Protein AF-A0A954YTV6-F1 (afdb_monomer_lite)

pLDDT: mean 88.51, std 9.91, range [59.66, 96.44]

Sequence (90 aa):
MNTEIMRRHFEKMGARLKIKRGVEQPRFASPRSIAVDIRRDRDGEYFQINVEPGAVELHVEDVRPKDRHLLLLARLTKEDRKDKFLCGHD

Secondary structure (DSSP, 8-state):
--HHHHHHHHHHTT--EEEEES----TTSPP-SEEEEEEEETTEEEEEEEE-TTTEEEEEEEEETTTTEEEEEEEETTTTEEEEEEEE--

Radius of gyration: 13.09 Å; chains: 1; bounding box: 28×30×36 Å

Foldseek 3Di:
DPVVVVQVLLVLLVAGEDEAEADDDDPPDDDDQWDWDWDADPVGIHIYIYGHPPQWDKDWPDGDNVQSWTWIWIQGNVPSDIDIDIDHDD

Structure (mmCIF, N/CA/C/O backbone):
data_AF-A0A954YTV6-F1
#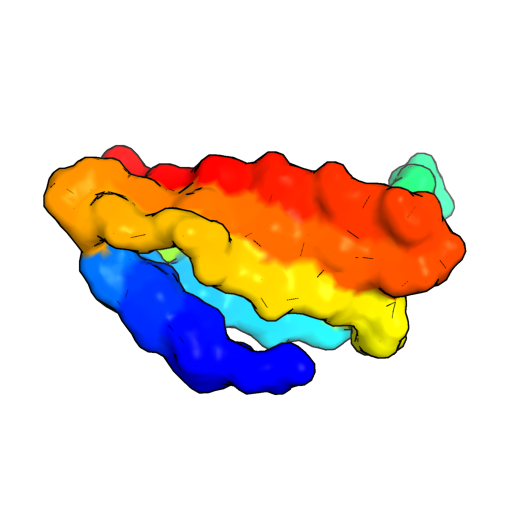
_entry.id   AF-A0A954YTV6-F1
#
loop_
_atom_site.group_PDB
_atom_site.id
_atom_site.type_symbol
_atom_site.label_atom_id
_atom_site.label_alt_id
_atom_site.label_comp_id
_atom_site.label_asym_id
_atom_site.label_entity_id
_atom_site.label_seq_id
_atom_site.pdbx_PDB_ins_code
_atom_site.Cartn_x
_atom_site.Cartn_y
_atom_site.Cartn_z
_atom_site.occupancy
_atom_site.B_iso_or_equiv
_atom_site.auth_seq_id
_atom_site.auth_comp_id
_atom_site.auth_asym_id
_atom_site.auth_atom_id
_atom_site.pdbx_PDB_model_num
ATOM 1 N N . MET A 1 1 ? 7.328 8.600 -5.090 1.00 62.62 1 MET A N 1
ATOM 2 C CA . MET A 1 1 ? 6.477 7.895 -4.103 1.00 62.62 1 MET A CA 1
ATOM 3 C C . MET A 1 1 ? 6.747 8.443 -2.709 1.00 62.62 1 MET A C 1
ATOM 5 O O . MET A 1 1 ? 7.879 8.348 -2.252 1.00 62.62 1 MET A O 1
ATOM 9 N N . ASN A 1 2 ? 5.746 9.029 -2.046 1.00 81.69 2 ASN A N 1
ATOM 10 C CA . ASN A 1 2 ? 5.882 9.480 -0.659 1.00 81.69 2 ASN A CA 1
ATOM 11 C C . ASN A 1 2 ? 5.332 8.400 0.289 1.00 81.69 2 ASN A C 1
ATOM 13 O O . ASN A 1 2 ? 4.130 8.326 0.546 1.00 81.69 2 ASN A O 1
ATOM 17 N N . THR A 1 3 ? 6.226 7.534 0.769 1.00 84.69 3 THR A N 1
ATOM 18 C CA . THR A 1 3 ? 5.896 6.400 1.649 1.00 84.69 3 THR A CA 1
ATOM 19 C C . THR A 1 3 ? 5.211 6.839 2.943 1.00 84.69 3 THR A C 1
ATOM 21 O O . THR A 1 3 ? 4.362 6.114 3.457 1.00 84.69 3 THR A O 1
ATOM 24 N N . GLU A 1 4 ? 5.538 8.022 3.465 1.00 88.88 4 GLU A N 1
ATOM 25 C CA . GLU A 1 4 ? 4.943 8.520 4.704 1.00 88.88 4 GLU A CA 1
ATOM 26 C C . GLU A 1 4 ? 3.469 8.888 4.514 1.00 88.88 4 GLU A C 1
ATOM 28 O O . GLU A 1 4 ? 2.624 8.499 5.318 1.00 88.88 4 GLU A O 1
ATOM 33 N N . ILE A 1 5 ? 3.134 9.544 3.398 1.00 91.56 5 ILE A N 1
ATOM 34 C CA . ILE A 1 5 ? 1.737 9.836 3.050 1.00 91.56 5 ILE A CA 1
ATOM 35 C C . ILE A 1 5 ? 0.942 8.536 2.905 1.00 91.56 5 ILE A C 1
ATOM 37 O O . ILE A 1 5 ? -0.177 8.449 3.408 1.00 91.56 5 ILE A O 1
ATOM 41 N N . MET A 1 6 ? 1.505 7.510 2.261 1.00 92.12 6 MET A N 1
ATOM 42 C CA . MET A 1 6 ? 0.832 6.211 2.131 1.00 92.12 6 MET A CA 1
ATOM 43 C C . MET A 1 6 ? 0.561 5.581 3.498 1.00 92.12 6 MET A C 1
ATOM 45 O O . MET A 1 6 ? -0.567 5.175 3.766 1.00 92.12 6 MET A O 1
ATOM 49 N N . ARG A 1 7 ? 1.558 5.563 4.393 1.00 94.38 7 ARG A N 1
ATOM 50 C CA . ARG A 1 7 ? 1.384 5.032 5.753 1.00 94.38 7 ARG A CA 1
ATOM 51 C C . ARG A 1 7 ? 0.257 5.733 6.498 1.00 94.38 7 ARG A C 1
ATOM 53 O O . ARG A 1 7 ? -0.596 5.045 7.040 1.00 94.38 7 ARG A O 1
ATOM 60 N N . ARG A 1 8 ? 0.179 7.066 6.425 1.00 95.00 8 ARG A N 1
ATOM 61 C CA . ARG A 1 8 ? -0.906 7.828 7.064 1.00 95.00 8 ARG A CA 1
ATOM 62 C C . ARG A 1 8 ? -2.296 7.449 6.541 1.00 95.00 8 ARG A C 1
ATOM 64 O O . ARG A 1 8 ? -3.252 7.476 7.305 1.00 95.00 8 ARG A O 1
ATOM 71 N N . HIS A 1 9 ? -2.442 7.098 5.261 1.00 94.81 9 HIS A N 1
ATOM 72 C CA . HIS A 1 9 ? -3.732 6.642 4.722 1.00 94.81 9 HIS A CA 1
ATOM 73 C C . HIS A 1 9 ? -4.125 5.256 5.242 1.00 94.81 9 HIS A C 1
ATOM 75 O O . HIS A 1 9 ? -5.282 5.055 5.600 1.00 94.81 9 HIS A O 1
ATOM 81 N N . PHE A 1 10 ? -3.171 4.329 5.342 1.00 95.62 10 PHE A N 1
ATOM 82 C CA . PHE A 1 10 ? -3.417 3.021 5.955 1.00 95.62 10 PHE A CA 1
ATOM 83 C C . PHE A 1 10 ? -3.707 3.151 7.458 1.00 95.62 10 PHE A C 1
ATOM 85 O O . PHE A 1 10 ? -4.639 2.536 7.962 1.00 95.62 10 PHE A O 1
ATOM 92 N N . GLU A 1 11 ? -2.998 4.028 8.167 1.00 95.19 11 GLU A N 1
ATOM 93 C CA . GLU A 1 11 ? -3.251 4.292 9.588 1.00 95.19 11 GLU A CA 1
ATOM 94 C C . GLU A 1 11 ? -4.663 4.861 9.815 1.00 95.19 11 GLU A C 1
ATOM 96 O O . GLU A 1 11 ? -5.329 4.473 10.772 1.00 95.19 11 GLU A O 1
ATOM 101 N N . LYS A 1 12 ? -5.181 5.696 8.898 1.00 94.88 12 LYS A N 1
ATOM 102 C CA . LYS A 1 12 ? -6.570 6.195 8.952 1.00 94.88 12 LYS A CA 1
ATOM 103 C C . LYS A 1 12 ? -7.625 5.086 8.883 1.00 94.88 12 LYS A C 1
ATOM 105 O O . LYS A 1 12 ? -8.681 5.255 9.479 1.00 94.88 12 LYS A O 1
ATOM 110 N N . MET A 1 13 ? -7.372 3.987 8.170 1.00 94.12 13 MET A N 1
ATOM 111 C CA . MET A 1 13 ? -8.263 2.811 8.143 1.00 94.12 13 MET A CA 1
ATOM 112 C C . MET A 1 13 ? -7.925 1.779 9.237 1.00 94.12 13 MET A C 1
ATOM 114 O O . MET A 1 13 ? -8.439 0.664 9.216 1.00 94.12 13 MET A O 1
ATOM 118 N N . GLY A 1 14 ? -7.049 2.132 10.184 1.00 94.06 14 GLY A N 1
ATOM 119 C CA . GLY A 1 14 ? -6.662 1.275 11.303 1.00 94.06 14 GLY A CA 1
ATOM 120 C C . GLY A 1 14 ? -5.644 0.188 10.957 1.00 94.06 14 GLY A C 1
ATOM 121 O O . GLY A 1 14 ? -5.475 -0.735 11.745 1.00 94.06 14 GLY A O 1
ATOM 122 N N . ALA A 1 15 ? -4.959 0.272 9.812 1.00 95.38 15 ALA A N 1
ATOM 123 C CA . ALA A 1 15 ? -3.974 -0.722 9.401 1.00 95.38 15 ALA A CA 1
ATOM 124 C C . ALA A 1 15 ? -2.543 -0.182 9.358 1.00 95.38 15 ALA A C 1
ATOM 126 O O . ALA A 1 15 ? -2.273 0.995 9.127 1.00 95.38 15 ALA A O 1
ATOM 127 N N . ARG A 1 16 ? -1.592 -1.099 9.531 1.00 95.81 16 ARG A N 1
ATOM 128 C CA . ARG A 1 16 ? -0.159 -0.829 9.403 1.00 95.81 16 ARG A CA 1
ATOM 129 C C . ARG A 1 16 ? 0.297 -1.108 7.973 1.00 95.81 16 ARG A C 1
ATOM 131 O O . ARG A 1 16 ? -0.141 -2.079 7.361 1.00 95.81 16 ARG A O 1
ATOM 138 N N . LEU A 1 17 ? 1.233 -0.303 7.468 1.00 95.62 17 LEU A N 1
ATOM 139 C CA . LEU A 1 17 ? 1.830 -0.471 6.140 1.00 95.62 17 LEU A CA 1
ATOM 140 C C . LEU A 1 17 ? 3.360 -0.533 6.213 1.00 95.62 17 LEU A C 1
ATOM 142 O O . LEU A 1 17 ? 4.009 0.314 6.835 1.00 95.62 17 LEU A O 1
ATOM 146 N N . LYS A 1 18 ? 3.943 -1.490 5.487 1.00 95.06 18 LYS A N 1
ATOM 147 C CA . LYS A 1 18 ? 5.370 -1.537 5.152 1.00 95.06 18 LYS A CA 1
ATOM 148 C C . LYS A 1 18 ? 5.537 -1.606 3.638 1.00 95.06 18 LYS A C 1
ATOM 150 O O . LYS A 1 18 ? 4.960 -2.471 2.991 1.00 95.06 18 LYS A O 1
ATOM 155 N N . ILE A 1 19 ? 6.364 -0.722 3.085 1.00 92.12 19 ILE A N 1
ATOM 156 C CA . ILE A 1 19 ? 6.732 -0.757 1.667 1.00 92.12 19 ILE A CA 1
ATOM 157 C C . ILE A 1 19 ? 8.175 -1.241 1.554 1.00 92.12 19 ILE A C 1
ATOM 159 O O . ILE A 1 19 ? 9.065 -0.667 2.184 1.00 92.12 19 ILE A O 1
ATOM 163 N N . LYS A 1 20 ? 8.409 -2.281 0.756 1.00 91.12 20 LYS A N 1
ATOM 164 C CA . LYS A 1 20 ? 9.743 -2.793 0.442 1.00 91.12 20 LYS A CA 1
ATOM 165 C C . LYS A 1 20 ? 10.091 -2.518 -1.015 1.00 91.12 20 LYS A C 1
ATOM 167 O O . LYS A 1 20 ? 9.236 -2.517 -1.900 1.00 91.12 20 LYS A O 1
ATOM 172 N N . ARG A 1 21 ? 11.380 -2.269 -1.239 1.00 84.94 21 ARG A N 1
ATOM 173 C CA . ARG A 1 21 ? 11.960 -2.123 -2.573 1.00 84.94 21 ARG A CA 1
ATOM 174 C C . ARG A 1 21 ? 12.421 -3.493 -3.046 1.00 84.94 21 ARG A C 1
ATOM 176 O O . ARG A 1 21 ? 13.184 -4.144 -2.340 1.00 84.94 21 ARG A O 1
ATOM 183 N N . GLY A 1 22 ? 11.989 -3.873 -4.239 1.00 78.94 22 GLY A N 1
ATOM 184 C CA . GLY A 1 22 ? 12.236 -5.189 -4.807 1.00 78.94 22 GLY A CA 1
ATOM 185 C C . GLY A 1 22 ? 11.056 -6.119 -4.563 1.00 78.94 22 GLY A C 1
ATOM 186 O O . GLY A 1 22 ? 10.482 -6.160 -3.476 1.00 78.94 22 GLY A O 1
ATOM 187 N N . VAL A 1 23 ? 10.691 -6.854 -5.606 1.00 67.69 23 VAL A N 1
ATOM 188 C CA . VAL A 1 23 ? 9.707 -7.927 -5.519 1.00 67.69 23 VAL A CA 1
ATOM 189 C C . VAL A 1 23 ? 10.505 -9.220 -5.411 1.00 67.69 23 VAL A C 1
ATOM 191 O O . VAL A 1 23 ? 11.150 -9.627 -6.374 1.00 67.69 23 VAL A O 1
ATOM 194 N N . GLU A 1 24 ? 10.526 -9.834 -4.225 1.00 65.38 24 GLU A N 1
ATOM 195 C CA . GLU A 1 24 ? 11.089 -11.177 -4.063 1.00 65.38 24 GLU A CA 1
ATOM 196 C C . GLU A 1 24 ? 10.169 -12.159 -4.788 1.00 65.38 24 GLU A C 1
ATOM 198 O O . GLU A 1 24 ? 9.009 -12.326 -4.412 1.00 65.38 24 GLU A O 1
ATOM 203 N N . GLN A 1 25 ? 10.668 -12.769 -5.864 1.00 64.38 25 GLN A N 1
ATOM 204 C CA . GLN A 1 25 ? 9.883 -13.670 -6.702 1.00 64.38 25 GLN A CA 1
ATOM 205 C C . GLN A 1 25 ? 10.525 -15.056 -6.750 1.00 64.38 25 GLN A C 1
ATOM 207 O O . GLN A 1 25 ? 11.745 -15.162 -6.911 1.00 64.38 25 GLN A O 1
ATOM 212 N N . PRO A 1 26 ? 9.728 -16.134 -6.638 1.00 61.72 26 PRO A N 1
ATOM 213 C CA . PRO A 1 26 ? 10.197 -17.474 -6.961 1.00 61.72 26 PRO A CA 1
ATOM 214 C C . PRO A 1 26 ? 10.761 -17.501 -8.386 1.00 61.72 26 PRO A C 1
ATOM 216 O O . PRO A 1 26 ? 10.175 -16.897 -9.281 1.00 61.72 26 PRO A O 1
ATOM 219 N N . ARG A 1 27 ? 11.845 -18.254 -8.626 1.00 59.66 27 ARG A N 1
ATOM 220 C CA . ARG A 1 27 ? 12.497 -18.343 -9.954 1.00 59.66 27 ARG A CA 1
ATOM 221 C C . ARG A 1 27 ? 11.554 -18.735 -11.104 1.00 59.66 27 ARG A C 1
ATOM 223 O O . ARG A 1 27 ? 11.894 -18.500 -12.255 1.00 59.66 27 ARG A O 1
ATOM 230 N N . PHE A 1 28 ? 10.406 -19.342 -10.795 1.00 63.16 28 PHE A N 1
ATOM 231 C CA . PHE A 1 28 ? 9.412 -19.818 -11.762 1.00 63.16 28 PHE A CA 1
ATOM 232 C C . PHE A 1 28 ? 8.137 -18.962 -11.828 1.00 63.16 28 PHE A C 1
ATOM 234 O O . PHE A 1 28 ? 7.207 -19.316 -12.546 1.00 63.16 28 PHE A O 1
ATOM 241 N N . ALA A 1 29 ? 8.053 -17.864 -11.073 1.00 64.19 29 ALA A N 1
ATOM 242 C CA . ALA A 1 29 ? 6.919 -16.950 -11.156 1.00 64.19 29 ALA A CA 1
ATOM 243 C C . ALA A 1 29 ? 7.118 -15.944 -12.299 1.00 64.19 29 ALA A C 1
ATOM 245 O O . ALA A 1 29 ? 8.236 -15.503 -12.565 1.00 64.19 29 ALA A O 1
ATOM 246 N N . SER A 1 30 ? 6.025 -15.557 -12.960 1.00 66.19 30 SER A N 1
ATOM 247 C CA . SER A 1 30 ? 6.049 -14.449 -13.917 1.00 66.19 30 SER A CA 1
ATOM 248 C C . SER A 1 30 ? 6.491 -13.159 -13.214 1.00 66.19 30 SER A C 1
ATOM 250 O O . SER A 1 30 ? 5.943 -12.878 -12.144 1.00 66.19 30 SER A O 1
ATOM 252 N N . PRO A 1 31 ? 7.403 -12.362 -13.810 1.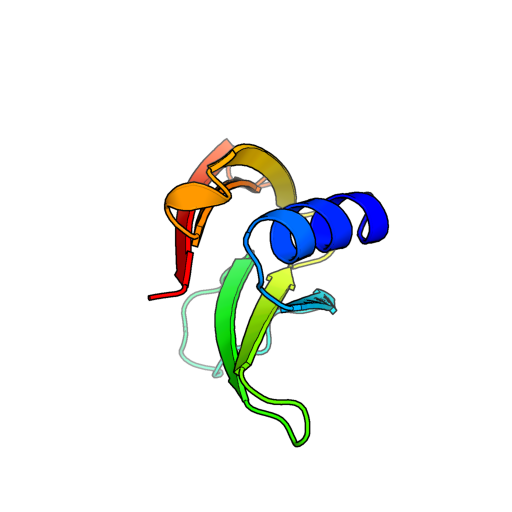00 68.38 31 PRO A N 1
ATOM 253 C CA . PRO A 1 31 ? 7.856 -11.095 -13.249 1.00 68.38 31 PRO A CA 1
ATOM 254 C C . PRO A 1 31 ? 6.676 -10.190 -12.881 1.00 68.38 31 PRO A C 1
ATOM 256 O O . PRO A 1 31 ? 5.896 -9.794 -13.744 1.00 68.38 31 PRO A O 1
ATOM 259 N N . ARG A 1 32 ? 6.531 -9.863 -11.596 1.00 79.12 32 ARG A N 1
ATOM 260 C CA . ARG A 1 32 ? 5.587 -8.855 -11.103 1.00 79.12 32 ARG A CA 1
ATOM 261 C C . ARG A 1 32 ? 6.312 -7.583 -10.689 1.00 79.12 32 ARG A C 1
ATOM 263 O O . ARG A 1 32 ? 7.232 -7.626 -9.877 1.00 79.12 32 ARG A O 1
ATOM 270 N N . SER A 1 33 ? 5.834 -6.454 -11.193 1.00 86.81 33 SER A N 1
ATOM 271 C CA . SER A 1 33 ? 6.315 -5.114 -10.835 1.00 86.81 33 SER A CA 1
ATOM 272 C C . SER A 1 33 ? 5.793 -4.662 -9.457 1.00 86.81 33 SER A C 1
ATOM 274 O O . SER A 1 33 ? 6.393 -3.806 -8.807 1.00 86.81 33 SER A O 1
ATOM 276 N N . ILE A 1 34 ? 4.698 -5.271 -8.977 1.00 90.38 34 ILE A N 1
ATOM 277 C CA . ILE A 1 34 ? 4.083 -5.026 -7.665 1.00 90.38 34 ILE A CA 1
ATOM 278 C C . ILE A 1 34 ? 3.536 -6.317 -7.036 1.00 90.38 34 ILE A C 1
ATOM 280 O O . ILE A 1 34 ? 2.980 -7.172 -7.727 1.00 90.38 34 ILE A O 1
ATOM 284 N N . ALA A 1 35 ? 3.645 -6.432 -5.712 1.00 90.69 35 ALA A N 1
ATOM 285 C CA . ALA A 1 35 ? 2.896 -7.390 -4.903 1.00 90.69 35 ALA A CA 1
ATOM 286 C C . ALA A 1 35 ? 2.342 -6.711 -3.642 1.00 90.69 35 ALA A C 1
ATOM 288 O O . ALA A 1 35 ? 3.030 -5.900 -3.020 1.00 90.69 35 ALA A O 1
ATOM 289 N N . VAL A 1 36 ? 1.105 -7.050 -3.275 1.00 91.62 36 VAL A N 1
ATOM 290 C CA . VAL A 1 36 ? 0.436 -6.590 -2.053 1.00 91.62 36 VAL A CA 1
ATOM 291 C C . VAL A 1 36 ? 0.062 -7.825 -1.244 1.00 91.62 36 VAL A C 1
ATOM 293 O O . VAL A 1 36 ? -0.720 -8.646 -1.710 1.00 91.62 36 VAL A O 1
ATOM 296 N N . ASP A 1 37 ? 0.621 -7.944 -0.044 1.00 92.25 37 ASP A N 1
ATOM 297 C CA . ASP A 1 37 ? 0.416 -9.077 0.857 1.00 92.25 37 ASP A CA 1
ATOM 298 C C . ASP A 1 37 ? -0.036 -8.592 2.237 1.00 92.25 37 ASP A C 1
ATOM 300 O O . ASP A 1 37 ? 0.338 -7.502 2.673 1.00 92.25 37 ASP A O 1
ATOM 304 N N . ILE A 1 38 ? -0.755 -9.436 2.975 1.00 93.12 38 ILE A N 1
ATOM 305 C CA . ILE A 1 38 ? -0.938 -9.271 4.422 1.00 93.12 38 ILE A CA 1
ATOM 306 C C . ILE A 1 38 ? 0.102 -10.144 5.118 1.00 93.12 38 ILE A C 1
ATOM 308 O O . ILE A 1 38 ? 0.256 -11.330 4.826 1.00 93.12 38 ILE A O 1
ATOM 312 N N . ARG A 1 39 ? 0.873 -9.543 6.019 1.00 94.88 39 ARG A N 1
ATOM 313 C CA . ARG A 1 39 ? 1.924 -10.213 6.787 1.00 94.88 39 ARG A CA 1
ATOM 314 C C . ARG A 1 39 ? 1.708 -9.942 8.268 1.00 94.88 39 ARG A C 1
ATOM 316 O O . ARG A 1 39 ? 1.050 -8.981 8.644 1.00 94.88 39 ARG A O 1
ATOM 323 N N . ARG A 1 40 ? 2.302 -10.777 9.116 1.00 95.88 40 ARG A N 1
ATOM 324 C CA . ARG A 1 40 ? 2.237 -10.645 10.573 1.00 95.88 40 ARG A CA 1
ATOM 325 C C . ARG A 1 40 ? 3.636 -10.506 11.152 1.00 95.88 40 ARG A C 1
ATOM 327 O O . ARG A 1 40 ? 4.566 -11.175 10.704 1.00 95.88 40 ARG A O 1
ATOM 334 N N . ASP A 1 41 ? 3.789 -9.614 12.118 1.00 95.31 41 ASP A N 1
ATOM 335 C CA . ASP A 1 41 ? 4.962 -9.530 12.985 1.00 95.31 41 ASP A CA 1
ATOM 336 C C . ASP A 1 41 ? 4.530 -9.502 14.459 1.00 95.31 41 ASP A C 1
ATOM 338 O O . ASP A 1 41 ? 3.366 -9.753 14.782 1.00 95.31 41 ASP A O 1
ATOM 342 N N . ARG A 1 42 ? 5.474 -9.230 15.366 1.00 96.19 42 ARG A N 1
ATOM 343 C CA . ARG A 1 42 ? 5.209 -9.153 16.811 1.00 96.19 42 ARG A CA 1
ATOM 344 C C . ARG A 1 42 ? 4.172 -8.089 17.197 1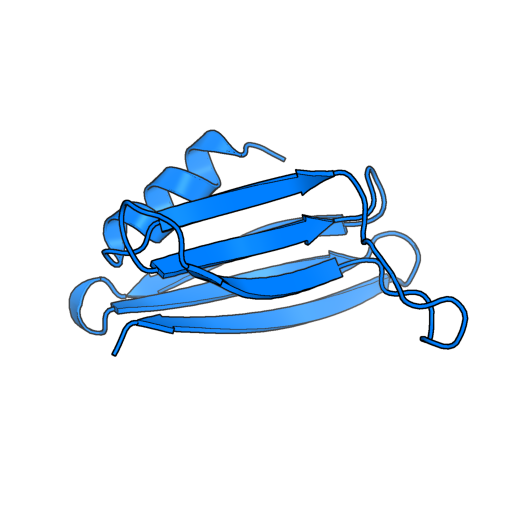.00 96.19 42 ARG A C 1
ATOM 346 O O . ARG A 1 42 ? 3.553 -8.221 18.242 1.00 96.19 42 ARG A O 1
ATOM 353 N N . ASP A 1 43 ? 3.975 -7.075 16.357 1.00 93.81 43 ASP A N 1
ATOM 354 C CA . ASP A 1 43 ? 3.067 -5.951 16.599 1.00 93.81 43 ASP A CA 1
ATOM 355 C C . ASP A 1 43 ? 1.714 -6.155 15.871 1.00 93.81 43 ASP A C 1
ATOM 357 O O . ASP A 1 43 ? 0.928 -5.219 15.722 1.00 93.81 43 ASP A O 1
ATOM 361 N N . GLY A 1 44 ? 1.455 -7.360 15.343 1.00 94.31 44 GLY A N 1
ATOM 362 C CA . GLY A 1 44 ? 0.212 -7.721 14.657 1.00 94.31 44 GLY A CA 1
ATOM 363 C C . GLY A 1 44 ? 0.318 -7.768 13.131 1.00 94.31 44 GLY A C 1
ATOM 364 O O . GLY A 1 44 ? 1.401 -7.923 12.558 1.00 94.31 44 GLY A O 1
ATOM 365 N N . GLU A 1 45 ? -0.834 -7.686 12.469 1.00 95.25 45 GLU A N 1
ATOM 366 C CA . GLU A 1 45 ? -0.935 -7.720 11.009 1.00 95.25 45 GLU A CA 1
ATOM 367 C C . GLU A 1 45 ? -0.575 -6.374 10.372 1.00 95.25 45 GLU A C 1
ATOM 369 O O . GLU A 1 45 ? -0.766 -5.300 10.948 1.00 95.25 45 GLU A O 1
ATOM 374 N N . TYR A 1 46 ? -0.017 -6.437 9.168 1.00 95.81 46 TYR A N 1
ATOM 375 C CA . TYR A 1 46 ? 0.318 -5.277 8.361 1.00 95.81 46 TYR A CA 1
ATOM 376 C C . TYR A 1 46 ? 0.240 -5.609 6.873 1.00 95.81 46 TYR A C 1
ATOM 378 O O . TYR A 1 46 ? 0.556 -6.718 6.439 1.00 95.81 46 TYR A O 1
ATOM 386 N N . PHE A 1 47 ? -0.102 -4.603 6.077 1.00 95.88 47 PHE A N 1
ATOM 387 C CA . PHE A 1 47 ? 0.046 -4.657 4.632 1.00 95.88 47 PHE A CA 1
ATOM 388 C C . PHE A 1 47 ? 1.523 -4.523 4.270 1.00 95.88 47 PHE A C 1
ATOM 390 O O . PHE A 1 47 ? 2.203 -3.583 4.693 1.00 95.88 47 PHE A O 1
ATOM 397 N N . GLN A 1 48 ? 2.028 -5.457 3.475 1.00 95.44 48 GLN A N 1
ATOM 398 C CA . GLN A 1 48 ? 3.329 -5.375 2.838 1.00 95.44 48 GLN A CA 1
ATOM 399 C C . GLN A 1 48 ? 3.130 -5.100 1.350 1.00 95.44 48 GLN A C 1
ATOM 401 O O . GLN A 1 48 ? 2.533 -5.910 0.649 1.00 95.44 48 GLN A O 1
ATOM 406 N N . ILE A 1 49 ? 3.667 -3.982 0.866 1.00 93.62 49 ILE A N 1
ATOM 407 C CA . ILE A 1 49 ? 3.712 -3.684 -0.565 1.00 93.62 49 ILE A CA 1
ATOM 408 C C . ILE A 1 49 ? 5.157 -3.816 -1.033 1.00 93.62 49 ILE A C 1
ATOM 410 O O . ILE A 1 49 ? 6.034 -3.079 -0.580 1.00 93.62 49 ILE A O 1
ATOM 414 N N . ASN A 1 50 ? 5.400 -4.746 -1.946 1.00 92.12 50 ASN A N 1
ATOM 415 C CA . ASN A 1 50 ? 6.674 -4.893 -2.634 1.00 92.12 50 ASN A CA 1
ATOM 416 C C . ASN A 1 50 ? 6.552 -4.225 -4.004 1.00 92.12 50 ASN A C 1
ATOM 418 O O . ASN A 1 50 ? 5.646 -4.563 -4.764 1.00 92.12 50 ASN A O 1
ATOM 422 N N . VAL A 1 51 ? 7.446 -3.289 -4.322 1.00 90.38 51 VAL A N 1
ATOM 423 C CA . VAL A 1 51 ? 7.463 -2.609 -5.628 1.00 90.38 51 VAL A CA 1
ATOM 424 C C . VAL A 1 51 ? 8.832 -2.705 -6.282 1.00 90.38 51 VAL A C 1
ATOM 426 O O . VAL A 1 51 ? 9.863 -2.547 -5.619 1.00 90.38 51 VAL A O 1
ATOM 429 N N . GLU A 1 52 ? 8.850 -2.912 -7.596 1.00 88.38 52 GLU A N 1
ATOM 430 C CA . GLU A 1 52 ? 10.044 -2.695 -8.405 1.00 88.38 52 GLU A CA 1
ATOM 431 C C . GLU A 1 52 ? 10.321 -1.176 -8.488 1.00 88.38 52 GLU A C 1
ATOM 433 O O . GLU A 1 52 ? 9.460 -0.405 -8.932 1.00 88.38 52 GLU A O 1
ATOM 438 N N . PRO A 1 53 ? 11.501 -0.702 -8.040 1.00 82.94 53 PRO A N 1
ATOM 439 C CA . PRO A 1 53 ? 11.827 0.721 -8.061 1.00 82.94 53 PRO A CA 1
ATOM 440 C C . PRO A 1 53 ? 11.737 1.320 -9.470 1.00 82.94 53 PRO A C 1
ATOM 442 O O . PRO A 1 53 ? 12.337 0.811 -10.410 1.00 82.94 53 PRO A O 1
ATOM 445 N N . GLY A 1 54 ? 10.997 2.424 -9.610 1.00 84.94 54 GLY A N 1
ATOM 446 C CA . GLY A 1 54 ? 10.843 3.146 -10.880 1.00 84.94 54 GLY A CA 1
ATOM 447 C C . GLY A 1 54 ? 9.855 2.524 -11.876 1.00 84.94 54 GLY A C 1
ATOM 448 O O . GLY A 1 54 ? 9.519 3.175 -12.860 1.00 84.94 54 GLY A O 1
ATOM 449 N N . ALA A 1 55 ? 9.353 1.312 -11.620 1.00 88.12 55 ALA A N 1
ATOM 450 C CA . ALA A 1 55 ? 8.376 0.649 -12.488 1.00 88.12 55 ALA A CA 1
ATOM 451 C C . ALA A 1 55 ? 6.919 0.865 -12.048 1.00 88.12 55 ALA A C 1
ATOM 453 O O . ALA A 1 55 ? 6.001 0.581 -12.816 1.00 88.12 55 ALA A O 1
ATOM 454 N N . VAL A 1 56 ? 6.694 1.336 -10.814 1.00 90.81 56 VAL A N 1
ATOM 455 C CA . VAL A 1 56 ? 5.352 1.467 -10.233 1.00 90.81 56 VAL A CA 1
ATOM 456 C C . VAL A 1 56 ? 5.170 2.794 -9.507 1.00 90.81 56 VAL A C 1
ATOM 458 O O . VAL A 1 56 ? 5.962 3.162 -8.635 1.00 90.81 56 VAL A O 1
ATOM 461 N N . GLU A 1 57 ? 4.073 3.477 -9.821 1.00 91.56 57 GLU A N 1
ATOM 462 C CA . GLU A 1 57 ? 3.569 4.638 -9.091 1.00 91.56 57 GLU A CA 1
ATOM 463 C C . GLU A 1 57 ? 2.326 4.245 -8.289 1.00 91.56 57 GLU A C 1
ATOM 465 O O . GLU A 1 57 ? 1.353 3.727 -8.839 1.00 91.56 57 GLU A O 1
ATOM 470 N N . LEU A 1 58 ? 2.362 4.475 -6.974 1.00 92.38 58 LEU A N 1
ATOM 471 C CA . LEU A 1 58 ? 1.258 4.162 -6.067 1.00 92.38 58 LEU A CA 1
ATOM 472 C C . LEU A 1 58 ? 0.439 5.409 -5.740 1.00 92.38 58 LEU A C 1
ATOM 474 O O . LEU A 1 58 ? 0.998 6.441 -5.360 1.00 92.38 58 LEU A O 1
ATOM 478 N N . HIS A 1 59 ? -0.881 5.264 -5.796 1.00 93.81 59 HIS A N 1
ATOM 479 C CA . HIS A 1 59 ? -1.861 6.285 -5.447 1.00 93.81 59 HIS A CA 1
ATOM 480 C C . HIS A 1 59 ? -2.936 5.689 -4.538 1.00 93.81 59 HIS A C 1
ATOM 482 O O . HIS A 1 59 ? -3.389 4.568 -4.757 1.00 93.81 59 HIS A O 1
ATOM 488 N N . VAL A 1 60 ? -3.347 6.432 -3.509 1.00 94.69 60 VAL A N 1
ATOM 489 C CA . VAL A 1 60 ? -4.578 6.110 -2.776 1.00 94.69 60 VAL A CA 1
ATOM 490 C C . VAL A 1 60 ? -5.717 6.834 -3.469 1.00 94.69 60 VAL A C 1
ATOM 492 O O . VAL A 1 60 ? -5.693 8.059 -3.540 1.00 94.69 60 VAL A O 1
ATOM 495 N N . GLU A 1 61 ? -6.685 6.079 -3.973 1.00 95.19 61 GLU A N 1
ATOM 496 C CA . GLU A 1 61 ? -7.851 6.633 -4.666 1.00 95.19 61 GLU A CA 1
ATOM 497 C C . GLU A 1 61 ? -9.006 6.906 -3.697 1.00 95.19 61 GLU A C 1
ATOM 499 O O . GLU A 1 61 ? -9.720 7.890 -3.853 1.00 95.19 61 GLU A O 1
ATOM 504 N N . ASP A 1 62 ? -9.184 6.053 -2.684 1.00 95.38 62 ASP A N 1
ATOM 505 C CA . ASP A 1 62 ? -10.248 6.190 -1.685 1.00 95.38 62 ASP A CA 1
ATOM 506 C C . ASP A 1 62 ? -9.801 5.622 -0.331 1.00 95.38 62 ASP A C 1
ATOM 508 O O . ASP A 1 62 ? -9.057 4.639 -0.277 1.00 95.38 62 ASP A O 1
ATOM 512 N N . VAL A 1 63 ? -10.270 6.219 0.766 1.00 94.44 63 VAL A N 1
ATOM 513 C CA . VAL A 1 63 ? -10.109 5.687 2.128 1.00 94.44 63 VAL A CA 1
ATOM 514 C C . VAL A 1 63 ? -11.426 5.829 2.863 1.00 94.44 63 VAL A C 1
ATOM 516 O O . VAL A 1 63 ? -11.942 6.934 3.026 1.00 94.44 63 VAL A O 1
ATOM 519 N N . ARG A 1 64 ? -11.919 4.713 3.395 1.00 94.44 64 ARG A N 1
ATOM 520 C CA . ARG A 1 64 ? -13.137 4.637 4.198 1.00 94.44 64 ARG A CA 1
ATOM 521 C C . ARG A 1 64 ? -12.788 4.135 5.596 1.00 94.44 64 ARG A C 1
ATOM 523 O O . ARG A 1 64 ? -12.842 2.933 5.841 1.00 94.44 64 ARG A O 1
ATOM 530 N N . PRO A 1 65 ? -12.439 5.038 6.534 1.00 93.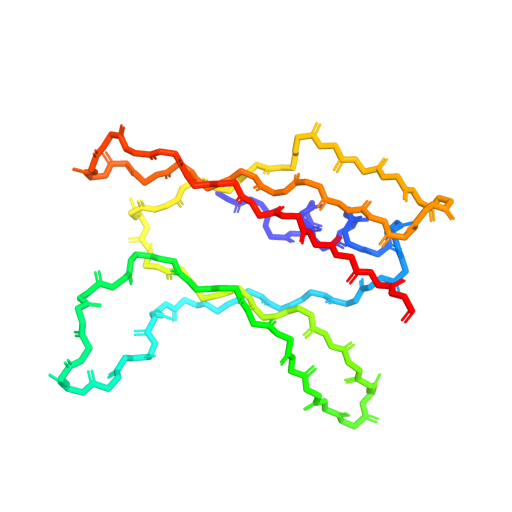62 65 PRO A N 1
ATOM 531 C CA . PRO A 1 65 ? -12.058 4.657 7.893 1.00 93.62 65 PRO A CA 1
ATOM 532 C C . PRO A 1 65 ? -13.118 3.831 8.622 1.00 93.62 65 PRO A C 1
ATOM 534 O O . PRO A 1 65 ? -12.781 2.867 9.297 1.00 93.62 65 PRO A O 1
ATOM 537 N N . LYS A 1 66 ? -14.399 4.193 8.456 1.00 93.19 66 LYS A N 1
ATOM 538 C CA . LYS A 1 66 ? -15.530 3.512 9.108 1.00 93.19 66 LYS A CA 1
ATOM 539 C C . LYS A 1 66 ? -15.688 2.064 8.647 1.00 93.19 66 LYS A C 1
ATOM 541 O O . LYS A 1 66 ? -15.997 1.211 9.466 1.00 93.19 66 LYS A O 1
ATOM 546 N N . ASP A 1 67 ? -15.417 1.814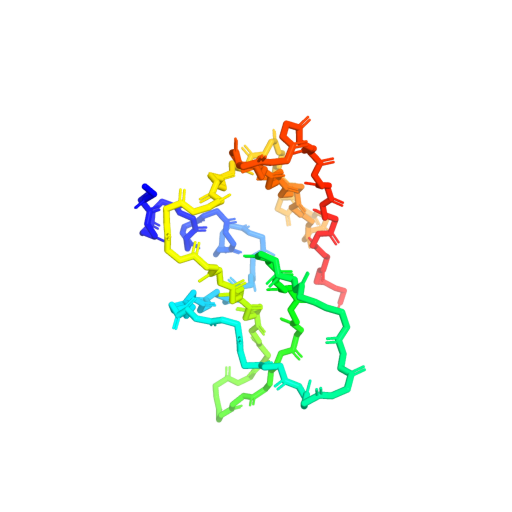 7.369 1.00 94.19 67 ASP A N 1
ATOM 547 C CA . ASP A 1 67 ? -15.481 0.482 6.764 1.00 94.19 67 ASP A CA 1
ATOM 548 C C . ASP A 1 67 ? -14.131 -0.246 6.852 1.00 94.19 67 ASP A C 1
ATOM 550 O O . ASP A 1 67 ? -13.998 -1.347 6.335 1.00 94.19 67 ASP A O 1
ATOM 554 N N . ARG A 1 68 ? -13.103 0.393 7.439 1.00 94.62 68 ARG A N 1
ATOM 555 C CA . ARG A 1 68 ? -11.713 -0.089 7.469 1.00 94.62 68 ARG A CA 1
ATOM 556 C C . ARG A 1 68 ? -11.228 -0.539 6.082 1.00 94.62 68 ARG A C 1
ATOM 558 O O . ARG A 1 68 ? -10.554 -1.556 5.935 1.00 94.62 68 ARG A O 1
ATOM 565 N N . HIS A 1 69 ? -11.564 0.244 5.056 1.00 95.56 69 HIS A N 1
ATOM 566 C CA . HIS A 1 69 ? -11.236 -0.032 3.657 1.00 95.56 69 HIS A CA 1
ATOM 567 C C . HIS A 1 69 ? -10.390 1.088 3.037 1.00 95.56 69 HIS A C 1
ATOM 569 O O . HIS A 1 69 ? -10.551 2.270 3.351 1.00 95.56 69 HIS A O 1
ATOM 575 N N . LEU A 1 70 ? -9.518 0.719 2.100 1.00 95.94 70 LEU A N 1
ATOM 576 C CA . LEU A 1 70 ? -8.705 1.619 1.287 1.00 95.94 70 LEU A CA 1
ATOM 577 C C . LEU A 1 70 ? -8.610 1.083 -0.146 1.00 95.94 70 LEU A C 1
ATOM 579 O O . LEU A 1 70 ? -8.372 -0.104 -0.355 1.00 95.94 70 LEU A O 1
ATOM 583 N N . LEU A 1 71 ? -8.757 1.960 -1.139 1.00 96.44 71 LEU A N 1
ATOM 584 C CA . LEU A 1 71 ? -8.533 1.636 -2.546 1.00 96.44 71 LEU A CA 1
ATOM 585 C C . LEU A 1 71 ? -7.159 2.145 -2.987 1.00 96.44 71 LEU A C 1
ATOM 587 O O . LEU A 1 71 ? -6.905 3.352 -3.024 1.00 96.44 71 LEU A O 1
ATOM 591 N N . LEU A 1 72 ? -6.280 1.213 -3.342 1.00 96.19 72 LEU A N 1
ATOM 592 C CA . LEU A 1 72 ? -4.935 1.481 -3.834 1.00 96.19 72 LEU A CA 1
ATOM 593 C C . LEU A 1 72 ? -4.897 1.304 -5.355 1.00 96.19 72 LEU A C 1
ATOM 595 O O . LEU A 1 72 ? -5.270 0.255 -5.878 1.00 96.19 72 LEU A O 1
ATOM 599 N N . LEU A 1 73 ? -4.393 2.309 -6.062 1.00 95.19 73 LEU A N 1
ATOM 600 C CA . LEU A 1 73 ? -4.055 2.246 -7.478 1.00 95.19 73 LEU A CA 1
ATOM 601 C C . LEU A 1 73 ? -2.540 2.105 -7.635 1.00 95.19 73 LEU A C 1
ATOM 603 O O . LEU A 1 73 ? -1.772 2.913 -7.114 1.00 95.19 73 LEU A O 1
ATOM 607 N N . ALA A 1 74 ? -2.119 1.111 -8.407 1.00 93.62 74 ALA A N 1
ATOM 608 C CA . ALA A 1 74 ? -0.754 0.959 -8.879 1.00 93.62 74 ALA A CA 1
ATOM 609 C C . ALA A 1 74 ? -0.717 1.191 -10.390 1.00 93.62 74 ALA A C 1
ATOM 611 O O . ALA A 1 74 ? -1.320 0.444 -11.160 1.00 93.62 74 ALA A O 1
ATOM 612 N N . ARG A 1 75 ? -0.008 2.232 -10.825 1.00 93.56 75 ARG A N 1
ATOM 613 C CA . ARG A 1 75 ? 0.277 2.483 -12.239 1.00 93.56 75 ARG A CA 1
ATOM 614 C C . ARG A 1 75 ? 1.635 1.876 -12.575 1.00 93.56 75 ARG A C 1
ATOM 616 O O . ARG A 1 75 ? 2.652 2.318 -12.046 1.00 93.56 75 ARG A O 1
ATOM 623 N N . LEU A 1 76 ? 1.642 0.867 -13.438 1.00 90.75 76 LEU A N 1
ATOM 624 C CA . LEU A 1 76 ? 2.846 0.197 -13.912 1.00 90.75 76 LEU A CA 1
ATOM 625 C C . LEU A 1 76 ? 3.369 0.964 -15.126 1.00 90.75 76 LEU A C 1
ATOM 627 O O . LEU A 1 76 ? 2.831 0.853 -16.226 1.00 90.75 76 LEU A O 1
ATOM 631 N N . THR A 1 77 ? 4.406 1.770 -14.914 1.00 85.56 77 THR A N 1
ATOM 632 C CA . THR A 1 77 ? 4.901 2.755 -15.888 1.00 85.56 77 THR A CA 1
ATOM 633 C C . THR A 1 77 ? 5.492 2.112 -17.139 1.00 85.56 77 THR A C 1
ATOM 635 O O . THR A 1 77 ? 5.389 2.679 -18.220 1.00 85.56 77 THR A O 1
ATOM 638 N N . LYS A 1 78 ? 6.072 0.912 -17.012 1.00 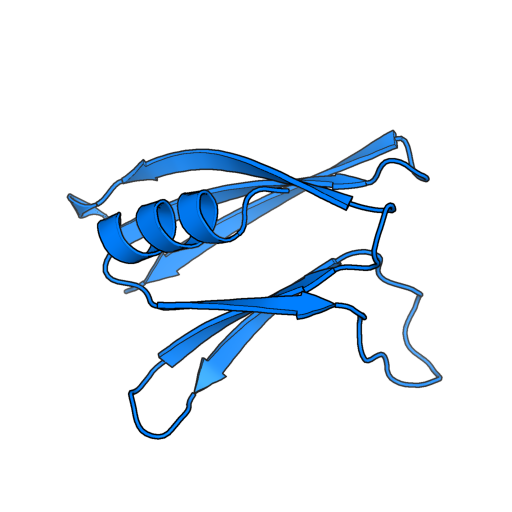84.00 78 LYS A N 1
ATOM 639 C CA . LYS A 1 78 ? 6.655 0.159 -18.136 1.00 84.00 78 LYS A CA 1
ATOM 640 C C . LYS A 1 78 ? 5.612 -0.537 -19.017 1.00 84.00 78 LYS A C 1
ATOM 642 O O . LYS A 1 78 ? 5.894 -0.816 -20.174 1.00 84.00 78 LYS A O 1
ATOM 647 N N . GLU A 1 79 ? 4.445 -0.852 -18.460 1.00 81.94 79 GLU A N 1
ATOM 648 C CA . GLU A 1 79 ? 3.436 -1.717 -19.092 1.00 81.94 79 GLU A CA 1
ATOM 649 C C . GLU A 1 79 ? 2.174 -0.940 -19.513 1.00 81.94 79 GLU A C 1
ATOM 651 O O . GLU A 1 79 ? 1.228 -1.550 -19.998 1.00 81.94 79 GLU A O 1
ATOM 656 N N . ASP A 1 80 ? 2.134 0.381 -19.272 1.00 85.25 80 ASP A N 1
ATOM 657 C CA . ASP A 1 80 ? 0.938 1.244 -19.368 1.00 85.25 80 ASP A CA 1
ATOM 658 C C . ASP A 1 80 ? -0.326 0.595 -18.763 1.00 85.25 80 ASP A C 1
ATOM 660 O O . ASP A 1 80 ? -1.454 0.738 -19.237 1.00 85.25 80 ASP A O 1
ATOM 664 N N . ARG A 1 81 ? -0.126 -0.165 -17.678 1.00 89.69 81 ARG A N 1
ATOM 665 C CA . ARG A 1 81 ? -1.170 -0.930 -16.992 1.00 89.69 81 ARG A CA 1
ATOM 666 C C . ARG A 1 81 ? -1.506 -0.290 -15.656 1.00 89.69 81 ARG A C 1
ATOM 668 O O . ARG A 1 81 ? -0.654 0.292 -14.981 1.00 89.69 81 ARG A O 1
ATOM 675 N N . LYS A 1 82 ? -2.765 -0.422 -15.249 1.00 93.38 82 LYS A N 1
ATOM 676 C CA . LYS A 1 82 ? -3.253 -0.005 -13.935 1.00 93.38 82 LYS A CA 1
ATOM 677 C C . LYS A 1 82 ? -3.838 -1.198 -13.203 1.00 93.38 82 LYS A C 1
ATOM 679 O O . LYS A 1 82 ? -4.823 -1.768 -13.664 1.00 93.38 82 LYS A O 1
ATOM 684 N N . ASP A 1 83 ? -3.286 -1.487 -12.035 1.00 93.25 83 ASP A N 1
ATOM 685 C CA . ASP A 1 83 ? -3.809 -2.497 -11.124 1.00 93.25 83 ASP A CA 1
ATOM 686 C C . ASP A 1 83 ? -4.487 -1.782 -9.946 1.00 93.25 83 ASP A C 1
ATOM 688 O O . ASP A 1 83 ? -3.961 -0.803 -9.408 1.00 93.25 83 ASP A O 1
ATOM 692 N N . LYS A 1 84 ? -5.681 -2.239 -9.557 1.00 94.31 84 LYS A N 1
ATOM 693 C CA . LYS A 1 84 ? -6.429 -1.705 -8.411 1.00 94.31 84 LYS A CA 1
ATOM 694 C C . LYS A 1 84 ? -6.539 -2.773 -7.333 1.00 94.31 84 LYS A C 1
ATOM 696 O O . LYS A 1 84 ? -6.933 -3.898 -7.624 1.00 94.31 84 LYS A O 1
ATOM 701 N N . PHE A 1 85 ? -6.240 -2.397 -6.097 1.00 94.31 85 PHE A N 1
ATOM 702 C CA . PHE A 1 85 ? -6.299 -3.271 -4.932 1.00 94.31 85 PHE A CA 1
ATOM 703 C C . PHE A 1 85 ? -7.268 -2.683 -3.913 1.00 94.31 85 PHE A C 1
ATOM 705 O O . PHE A 1 85 ? -7.107 -1.539 -3.487 1.00 94.31 85 PHE A O 1
ATOM 712 N N . LEU A 1 86 ? -8.265 -3.470 -3.515 1.00 94.81 86 LEU A N 1
ATOM 713 C CA . LEU A 1 86 ? -9.099 -3.159 -2.362 1.00 94.81 86 LEU A CA 1
ATOM 714 C C . LEU A 1 86 ? -8.415 -3.727 -1.113 1.00 94.81 86 LEU A C 1
ATOM 716 O O . LEU A 1 86 ? -8.349 -4.940 -0.931 1.00 94.81 86 LEU A O 1
ATOM 720 N N . CYS A 1 87 ? -7.875 -2.848 -0.278 1.00 93.06 87 CYS A N 1
ATOM 721 C CA . CYS A 1 87 ? -7.248 -3.186 0.992 1.00 93.06 87 CYS A CA 1
ATOM 722 C C . CYS A 1 87 ? -8.294 -3.059 2.100 1.00 93.06 87 CYS A C 1
ATOM 724 O O . CYS A 1 87 ? -8.672 -1.944 2.454 1.00 93.06 87 CYS A O 1
ATOM 726 N N . GLY A 1 88 ? -8.766 -4.187 2.630 1.00 89.50 88 GLY A N 1
ATOM 727 C CA . GLY A 1 88 ? -9.716 -4.208 3.740 1.00 89.50 88 GLY A CA 1
ATOM 728 C C . GLY A 1 88 ? -9.133 -4.805 5.011 1.00 89.50 88 GLY A C 1
ATOM 729 O O . GLY A 1 88 ? -8.259 -5.668 4.953 1.00 89.50 88 GLY A O 1
ATOM 730 N N . HIS A 1 89 ? -9.600 -4.308 6.150 1.00 75.75 89 HIS A N 1
ATOM 731 C CA . HIS A 1 89 ? -9.233 -4.785 7.475 1.00 75.75 89 HIS A CA 1
ATOM 732 C C . HIS A 1 89 ? -10.525 -5.089 8.244 1.00 75.75 89 HIS A C 1
ATOM 734 O O . HIS A 1 89 ? -11.090 -4.199 8.872 1.00 75.75 89 HIS A O 1
ATOM 740 N N . ASP A 1 90 ? -11.009 -6.327 8.123 1.00 68.69 90 ASP A N 1
ATOM 741 C CA . ASP A 1 90 ? -12.171 -6.872 8.849 1.00 68.69 90 ASP A CA 1
ATOM 742 C C . ASP A 1 90 ? -11.733 -7.393 10.229 1.00 68.69 90 ASP A C 1
ATOM 744 O O . ASP A 1 90 ? -10.652 -8.023 10.301 1.00 68.69 90 ASP A O 1
#